Protein AF-A0A2S7TZV4-F1 (afdb_monomer_lite)

Radius of gyration: 16.18 Å; chains: 1; bounding box: 39×23×56 Å

Organism: NCBI:txid1658618

Structure (mmCIF, N/CA/C/O backbone):
data_AF-A0A2S7TZV4-F1
#
_entry.id   AF-A0A2S7TZV4-F1
#
loop_
_atom_site.group_PDB
_atom_site.id
_atom_site.type_symbol
_atom_site.label_atom_id
_atom_site.label_alt_id
_atom_site.label_comp_id
_atom_site.label_asym_id
_atom_site.label_entity_id
_atom_site.label_seq_id
_atom_site.pdbx_PDB_ins_code
_atom_site.Cartn_x
_atom_site.Cartn_y
_atom_site.Cartn_z
_atom_site.occupancy
_atom_site.B_iso_or_equiv
_atom_site.auth_seq_id
_atom_site.auth_comp_id
_atom_site.auth_asym_id
_atom_site.auth_atom_id
_atom_site.pdbx_PDB_model_num
ATOM 1 N N . MET A 1 1 ? -10.895 -9.240 30.218 1.00 36.59 1 MET A N 1
ATOM 2 C CA . MET A 1 1 ? -10.223 -8.275 29.321 1.00 36.59 1 MET A CA 1
ATOM 3 C C . MET A 1 1 ? -8.922 -8.911 28.864 1.00 36.59 1 MET A C 1
ATOM 5 O O . MET A 1 1 ? -8.059 -9.133 29.701 1.00 36.59 1 MET A O 1
ATOM 9 N N . GLN A 1 2 ? -8.810 -9.325 27.600 1.00 41.84 2 GLN A N 1
ATOM 10 C CA . GLN A 1 2 ? -7.549 -9.873 27.093 1.00 41.84 2 GLN A CA 1
ATOM 11 C C . GLN A 1 2 ? -6.643 -8.727 26.650 1.00 41.84 2 GLN A C 1
ATOM 13 O O . GLN A 1 2 ? -7.015 -7.920 25.802 1.00 41.84 2 GLN A O 1
ATOM 18 N N . VAL A 1 3 ? -5.451 -8.666 27.237 1.00 46.09 3 VAL A N 1
ATOM 19 C CA . VAL A 1 3 ? -4.346 -7.852 26.735 1.00 46.09 3 VAL A CA 1
ATOM 20 C C . VAL A 1 3 ? -3.870 -8.473 25.424 1.00 46.09 3 VAL A C 1
ATOM 22 O O . VAL A 1 3 ? -3.096 -9.428 25.409 1.00 46.09 3 VAL A O 1
ATOM 25 N N . VAL A 1 4 ? -4.394 -7.966 24.308 1.00 52.81 4 VAL A N 1
ATOM 26 C CA . VAL A 1 4 ? -3.927 -8.334 22.971 1.00 52.81 4 VAL A CA 1
ATOM 27 C C . VAL A 1 4 ? -2.493 -7.830 22.841 1.00 52.81 4 VAL A C 1
ATOM 29 O O . VAL A 1 4 ? -2.250 -6.626 22.785 1.00 52.81 4 VAL A O 1
ATOM 32 N N . SER A 1 5 ? -1.532 -8.753 22.834 1.00 47.69 5 SER A N 1
ATOM 33 C CA . SER A 1 5 ? -0.132 -8.437 22.561 1.00 47.69 5 SER A CA 1
ATOM 34 C C . SER A 1 5 ? -0.038 -7.798 21.172 1.00 47.69 5 SER A C 1
ATOM 36 O O . SER A 1 5 ? -0.267 -8.460 20.155 1.00 47.69 5 SER A O 1
ATOM 38 N N . MET A 1 6 ? 0.248 -6.493 21.127 1.00 56.16 6 MET A N 1
ATOM 39 C CA . MET A 1 6 ? 0.541 -5.781 19.887 1.00 56.16 6 MET A CA 1
ATOM 40 C C . MET A 1 6 ? 1.869 -6.306 19.347 1.00 56.16 6 MET A C 1
ATOM 42 O O . MET A 1 6 ? 2.939 -5.819 19.713 1.00 56.16 6 MET A O 1
ATOM 46 N N . ARG A 1 7 ? 1.805 -7.309 18.467 1.00 60.53 7 ARG A N 1
ATOM 47 C CA . ARG A 1 7 ? 2.942 -7.640 17.605 1.00 60.53 7 ARG A CA 1
ATOM 48 C C . ARG A 1 7 ? 3.342 -6.382 16.839 1.00 60.53 7 ARG A C 1
ATOM 50 O O . ARG A 1 7 ? 2.497 -5.527 16.547 1.00 60.53 7 ARG A O 1
ATOM 57 N N . LYS A 1 8 ? 4.630 -6.244 16.527 1.00 74.12 8 LYS A N 1
ATOM 58 C CA . LYS A 1 8 ? 5.081 -5.151 15.668 1.00 74.12 8 LYS A CA 1
ATOM 59 C C . LYS A 1 8 ? 4.287 -5.267 14.352 1.00 74.12 8 LYS A C 1
ATOM 61 O O . LYS A 1 8 ? 3.965 -6.353 13.881 1.00 74.12 8 LYS A O 1
ATOM 66 N N . SER A 1 9 ? 3.822 -4.142 13.835 1.00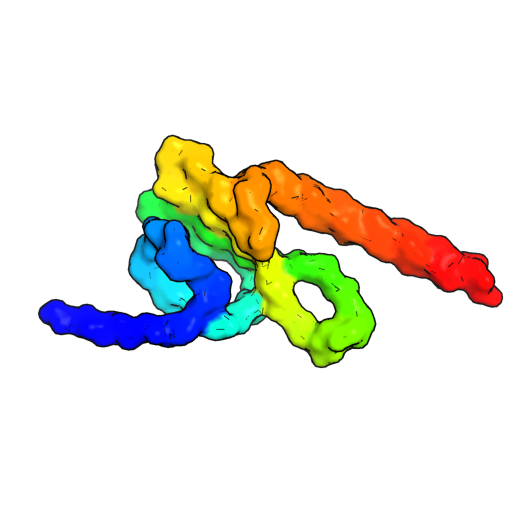 87.06 9 SER A N 1
ATOM 67 C CA . SER A 1 9 ? 2.939 -4.114 12.670 1.00 87.06 9 SER A CA 1
ATOM 68 C C . SER A 1 9 ? 3.465 -3.072 11.709 1.00 87.06 9 SER A C 1
ATOM 70 O O . SER A 1 9 ? 3.912 -2.006 12.135 1.00 87.06 9 SER A O 1
ATOM 72 N N . ILE A 1 10 ? 3.404 -3.379 10.417 1.00 93.62 10 ILE A N 1
ATOM 73 C CA . ILE A 1 10 ? 3.732 -2.420 9.356 1.00 93.62 10 ILE A CA 1
ATOM 74 C C . ILE A 1 10 ? 2.686 -1.305 9.229 1.00 93.62 10 ILE A C 1
ATOM 76 O O . ILE A 1 10 ? 2.947 -0.304 8.571 1.00 93.62 10 ILE A O 1
ATOM 80 N N . ILE A 1 11 ? 1.508 -1.457 9.849 1.00 94.69 11 ILE A N 1
ATOM 81 C CA . ILE A 1 11 ? 0.482 -0.412 9.873 1.00 94.69 11 ILE A CA 1
ATOM 82 C C . ILE A 1 11 ? 0.946 0.721 10.798 1.00 94.69 11 ILE A C 1
ATOM 84 O O . ILE A 1 11 ? 1.146 0.471 11.995 1.00 94.69 11 ILE A O 1
ATOM 88 N N . PRO A 1 12 ? 1.029 1.975 10.311 1.00 94.38 12 PRO A N 1
ATOM 89 C CA . PR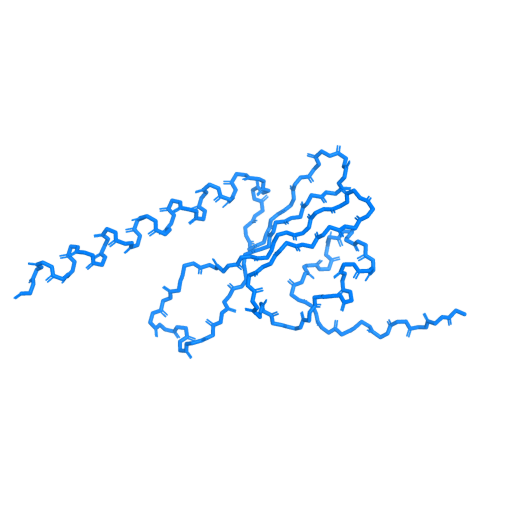O A 1 12 ? 1.383 3.118 11.140 1.00 94.38 12 PRO A CA 1
ATOM 90 C C . PRO A 1 12 ? 0.548 3.201 12.426 1.00 94.38 12 PRO A C 1
ATOM 92 O O . PRO A 1 12 ? -0.676 3.023 12.425 1.00 94.38 12 PRO A O 1
ATOM 95 N N . LYS A 1 13 ? 1.206 3.501 13.551 1.00 91.62 13 LYS A N 1
ATOM 96 C CA . LYS A 1 13 ? 0.535 3.655 14.856 1.00 91.62 13 LYS A CA 1
ATOM 97 C C . LYS A 1 13 ? -0.435 4.841 14.889 1.00 91.62 13 LYS A C 1
ATOM 99 O O . LYS A 1 13 ? -1.378 4.823 15.663 1.00 91.62 13 LYS A O 1
ATOM 104 N N . SER A 1 14 ? -0.225 5.841 14.030 1.00 92.12 14 SER A N 1
ATOM 105 C CA . SER A 1 14 ? -1.089 7.021 13.888 1.00 92.12 14 SER A CA 1
ATOM 106 C C . SER A 1 14 ? -2.424 6.736 13.187 1.00 92.12 14 SER A C 1
ATOM 108 O O . SER A 1 14 ? -3.277 7.621 13.090 1.00 92.12 14 SER A O 1
ATOM 110 N N . TRP A 1 15 ? -2.619 5.533 12.642 1.00 94.44 15 TRP A N 1
ATOM 111 C CA . TRP A 1 15 ? -3.883 5.151 12.020 1.00 94.44 15 TRP A CA 1
ATOM 112 C C . TRP A 1 15 ? -4.800 4.500 13.046 1.00 94.44 15 TRP A C 1
ATOM 114 O O . TRP A 1 15 ? -4.382 3.607 13.778 1.00 94.44 15 TRP A O 1
ATOM 124 N N . ASN A 1 16 ? -6.070 4.888 13.063 1.00 93.00 16 ASN A N 1
ATOM 125 C CA . ASN A 1 16 ? -7.058 4.300 13.960 1.00 93.00 16 ASN A CA 1
ATOM 126 C C . ASN A 1 16 ? -7.711 3.054 13.335 1.00 93.00 16 ASN A C 1
ATOM 128 O O . ASN A 1 16 ? -8.927 2.962 13.276 1.00 93.00 16 ASN A O 1
ATOM 132 N N . VAL A 1 17 ? -6.889 2.142 12.804 1.00 94.06 17 VAL A N 1
ATOM 133 C CA . VAL A 1 17 ? -7.351 0.885 12.190 1.00 94.06 17 VAL A CA 1
ATOM 134 C C . VAL A 1 17 ? -7.885 -0.053 13.266 1.00 94.06 17 VAL A C 1
ATOM 136 O O . VAL A 1 17 ? -7.220 -0.225 14.298 1.00 94.06 17 VAL A O 1
ATOM 139 N N . SER A 1 18 ? -9.012 -0.709 12.987 1.00 93.38 18 SER A N 1
ATOM 140 C CA . SER A 1 18 ? -9.629 -1.709 13.859 1.00 93.38 18 SER A CA 1
ATOM 141 C C . SER A 1 18 ? -8.640 -2.794 14.346 1.00 93.38 18 SER A C 1
ATOM 143 O O . SER A 1 18 ? -7.767 -3.257 13.594 1.00 93.38 18 SER A O 1
ATOM 145 N N . PRO A 1 19 ? -8.755 -3.255 15.611 1.00 92.19 19 PRO A N 1
ATOM 146 C CA . PRO A 1 19 ? -7.883 -4.298 16.157 1.00 92.19 19 PRO A CA 1
ATOM 147 C C . PRO A 1 19 ? -7.902 -5.601 15.348 1.00 92.19 19 PRO A C 1
ATOM 149 O O . PRO A 1 19 ? -6.859 -6.238 15.201 1.00 92.19 19 PRO A O 1
ATOM 152 N N . THR A 1 20 ? -9.054 -5.966 14.779 1.00 91.75 20 THR A N 1
ATOM 153 C CA . THR A 1 20 ? -9.227 -7.171 13.956 1.00 91.75 20 THR A CA 1
ATOM 154 C C . THR A 1 20 ? -8.374 -7.117 12.689 1.00 91.75 20 THR A C 1
ATOM 156 O O . THR A 1 20 ? -7.644 -8.067 12.393 1.00 91.75 20 THR A O 1
ATOM 159 N N . ILE A 1 21 ? -8.364 -5.984 11.975 1.00 94.00 21 ILE A N 1
ATOM 160 C CA . ILE A 1 21 ? -7.478 -5.797 10.816 1.00 94.00 21 ILE A CA 1
ATOM 161 C C . ILE A 1 21 ? -6.013 -5.814 11.260 1.00 94.00 21 ILE A C 1
ATOM 163 O O . ILE A 1 21 ? -5.191 -6.483 10.629 1.00 94.00 21 ILE A O 1
ATOM 167 N N . ARG A 1 22 ? -5.672 -5.138 12.366 1.00 93.12 22 ARG A N 1
ATOM 168 C CA . ARG A 1 22 ? -4.295 -5.121 12.892 1.00 93.12 22 ARG A CA 1
ATOM 169 C C . ARG A 1 22 ? -3.785 -6.519 13.237 1.00 93.12 22 ARG A C 1
ATOM 171 O O . ARG A 1 22 ? -2.643 -6.828 12.922 1.00 93.12 22 ARG A O 1
ATOM 178 N N . GLN A 1 23 ? -4.618 -7.383 13.813 1.00 91.62 23 GLN A N 1
ATOM 179 C CA . GLN A 1 23 ? -4.238 -8.759 14.150 1.00 91.62 23 GLN A CA 1
ATOM 180 C C . GLN A 1 23 ? -3.936 -9.613 12.906 1.00 91.62 23 GLN A C 1
ATOM 182 O O . GLN A 1 23 ? -3.109 -10.524 12.960 1.00 91.62 23 GLN A O 1
ATOM 187 N N . ARG A 1 24 ? -4.562 -9.295 11.766 1.00 91.81 24 ARG A N 1
ATOM 188 C CA . ARG A 1 24 ? -4.355 -9.962 10.466 1.00 91.81 24 ARG A CA 1
ATOM 189 C C . ARG A 1 24 ? -3.137 -9.428 9.696 1.00 91.81 24 ARG A C 1
ATOM 191 O O . ARG A 1 24 ? -2.794 -9.950 8.626 1.00 91.81 24 ARG A O 1
ATOM 198 N N . VAL A 1 25 ? -2.470 -8.390 10.206 1.00 92.50 25 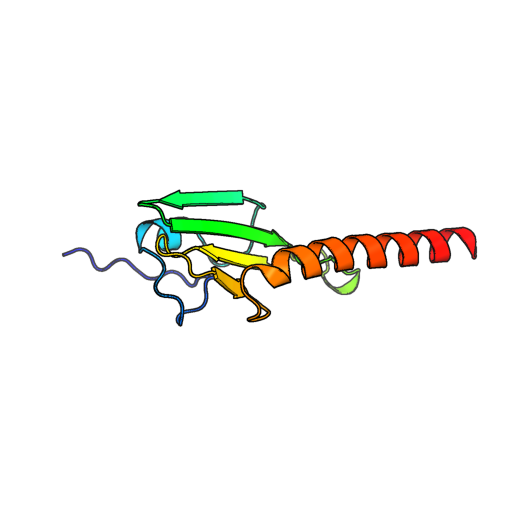VAL A N 1
ATOM 199 C CA . VAL A 1 25 ? -1.276 -7.789 9.598 1.00 92.50 25 VAL A CA 1
ATOM 200 C C . VAL A 1 25 ? -0.074 -7.926 10.525 1.00 92.50 25 VAL A C 1
ATOM 202 O O . VAL A 1 25 ? 0.007 -7.290 11.570 1.00 92.50 25 VAL A O 1
ATOM 205 N N . GLY A 1 26 ? 0.880 -8.758 10.104 1.00 89.69 26 GLY A N 1
ATOM 206 C CA . GLY A 1 26 ? 2.124 -8.992 10.831 1.00 89.69 26 GLY A CA 1
ATOM 207 C C . GLY A 1 26 ? 3.187 -7.902 10.645 1.00 89.69 26 GLY A C 1
ATOM 208 O O . GLY A 1 26 ? 2.910 -6.767 10.252 1.00 89.69 26 GLY A O 1
ATOM 209 N N . GLU A 1 27 ? 4.429 -8.297 10.918 1.00 91.12 27 GLU A N 1
ATOM 210 C CA . GLU A 1 27 ? 5.622 -7.435 10.928 1.00 91.12 27 GLU A CA 1
ATOM 211 C C . GLU A 1 27 ? 6.190 -7.121 9.542 1.00 91.12 27 GLU A C 1
ATOM 213 O O . GLU A 1 27 ? 7.002 -6.209 9.401 1.00 91.12 27 GLU A O 1
ATOM 218 N N . GLU A 1 28 ? 5.747 -7.846 8.518 1.00 91.44 28 GLU A N 1
ATOM 219 C CA . GLU A 1 28 ? 6.231 -7.730 7.147 1.00 91.44 28 GLU A CA 1
ATOM 220 C C . GLU A 1 28 ? 5.070 -7.602 6.157 1.00 91.44 28 GLU A C 1
ATOM 222 O O . GLU A 1 28 ? 3.937 -8.004 6.440 1.00 91.44 28 GLU A O 1
ATOM 227 N N . ALA A 1 29 ? 5.366 -7.090 4.957 1.00 91.88 29 ALA A N 1
ATOM 228 C CA . ALA A 1 29 ? 4.390 -6.955 3.876 1.00 91.88 29 ALA A CA 1
ATOM 229 C C . ALA A 1 29 ? 3.693 -8.296 3.564 1.00 91.88 29 ALA A C 1
ATOM 231 O O . ALA A 1 29 ? 2.469 -8.375 3.417 1.00 91.88 29 ALA A O 1
ATOM 232 N N . GLY A 1 30 ? 4.466 -9.383 3.496 1.00 92.75 30 GLY A N 1
ATOM 233 C CA . GLY A 1 30 ? 3.955 -10.692 3.104 1.00 92.75 30 GLY A CA 1
ATOM 234 C C . GLY A 1 30 ? 3.421 -10.684 1.667 1.00 92.75 30 GLY A C 1
ATOM 235 O O . GLY A 1 30 ? 4.091 -10.207 0.747 1.00 92.75 30 GLY A O 1
ATOM 236 N N . ARG A 1 31 ? 2.231 -11.259 1.456 1.00 94.56 31 ARG A N 1
ATOM 237 C CA . ARG A 1 31 ? 1.529 -11.253 0.160 1.00 94.56 31 ARG A CA 1
ATOM 238 C C . ARG A 1 31 ? 0.641 -10.019 0.030 1.00 94.56 31 ARG A C 1
ATOM 240 O O . ARG A 1 31 ? 0.041 -9.601 1.025 1.00 94.56 31 ARG A O 1
ATOM 247 N N . GLN A 1 32 ? 0.518 -9.515 -1.200 1.00 96.25 32 GLN A N 1
ATOM 248 C CA . GLN A 1 32 ? -0.478 -8.501 -1.534 1.00 96.25 32 GLN A CA 1
ATOM 249 C C . GLN A 1 32 ? -1.873 -9.051 -1.241 1.00 96.25 32 GLN A C 1
ATOM 251 O O . GLN A 1 32 ? -2.167 -10.206 -1.560 1.00 96.25 32 GLN A O 1
ATOM 256 N N . ARG A 1 33 ? -2.702 -8.252 -0.575 1.00 96.69 33 ARG A N 1
ATOM 257 C CA . ARG A 1 33 ? -4.042 -8.669 -0.160 1.00 96.69 33 ARG A CA 1
ATOM 258 C C . ARG A 1 33 ? -4.916 -7.476 0.170 1.00 96.69 33 ARG A C 1
ATOM 260 O O . ARG A 1 33 ? -4.424 -6.400 0.500 1.00 96.69 33 ARG A O 1
ATOM 267 N N . LEU A 1 34 ? -6.215 -7.723 0.139 1.00 97.25 34 LEU A N 1
ATOM 268 C CA . LEU A 1 34 ? -7.236 -6.819 0.633 1.00 97.25 34 LEU A CA 1
ATOM 269 C C . LEU A 1 34 ? -7.848 -7.430 1.896 1.00 97.25 34 LEU A C 1
ATOM 271 O O . LEU A 1 34 ? -8.110 -8.633 1.952 1.00 97.25 34 LEU A O 1
ATOM 275 N N . ILE A 1 35 ? -8.019 -6.609 2.924 1.00 96.75 35 ILE A N 1
ATOM 276 C CA . ILE A 1 35 ? -8.652 -6.970 4.188 1.00 96.75 35 ILE A CA 1
ATOM 277 C C . ILE A 1 35 ? -9.838 -6.030 4.376 1.00 96.75 35 ILE A C 1
ATOM 279 O O . ILE A 1 35 ? -9.651 -4.818 4.402 1.00 96.75 35 ILE A O 1
ATOM 283 N N . THR A 1 36 ? -11.036 -6.586 4.504 1.00 96.56 36 THR A N 1
ATOM 284 C CA . THR A 1 36 ? -12.255 -5.848 4.854 1.00 96.56 36 THR A CA 1
ATOM 285 C C . THR A 1 36 ? -12.736 -6.273 6.228 1.00 96.56 36 THR A C 1
ATOM 287 O O . THR A 1 36 ? -12.751 -7.475 6.500 1.00 96.56 36 THR A O 1
ATOM 290 N N . GLU A 1 37 ? -13.163 -5.317 7.044 1.00 94.94 37 GLU A N 1
ATOM 291 C CA . GLU A 1 37 ? -13.791 -5.563 8.346 1.00 94.94 37 GLU A CA 1
ATOM 292 C C . GLU A 1 37 ? -14.648 -4.349 8.724 1.00 94.94 37 GLU A C 1
ATOM 294 O O . GLU A 1 37 ? -14.165 -3.231 8.593 1.00 94.94 37 GLU A O 1
ATOM 299 N N . ASP A 1 38 ? -15.895 -4.539 9.165 1.00 90.38 38 ASP A N 1
ATOM 300 C CA . ASP A 1 38 ? -16.767 -3.469 9.695 1.00 90.38 38 ASP A CA 1
ATOM 301 C C . ASP A 1 38 ? -16.832 -2.172 8.850 1.00 90.38 38 ASP A C 1
ATOM 303 O O . ASP A 1 38 ? -16.913 -1.063 9.372 1.00 90.38 38 ASP A O 1
ATOM 307 N N . GLY A 1 39 ? -16.791 -2.296 7.519 1.00 93.69 39 GLY A N 1
ATOM 308 C CA . GLY A 1 39 ? -16.801 -1.153 6.591 1.00 93.69 39 GLY A CA 1
ATOM 309 C C . GLY A 1 39 ? -15.432 -0.498 6.354 1.00 93.69 39 GLY A C 1
ATOM 310 O O . GLY A 1 39 ? -15.292 0.287 5.415 1.00 93.69 39 GLY A O 1
ATOM 311 N N . GLU A 1 40 ? -14.404 -0.864 7.120 1.00 97.06 40 GLU A N 1
ATOM 312 C CA . GLU A 1 40 ? -13.011 -0.527 6.835 1.00 97.06 40 GLU A CA 1
ATOM 313 C C . GLU A 1 40 ? -12.453 -1.407 5.707 1.00 97.06 40 GLU A C 1
ATOM 315 O O . GLU A 1 40 ? -12.780 -2.593 5.570 1.00 97.06 40 GLU A O 1
ATOM 320 N N . ILE A 1 41 ? -11.542 -0.837 4.915 1.00 97.19 41 ILE A N 1
ATOM 321 C CA . ILE A 1 41 ? -10.784 -1.573 3.897 1.00 97.19 41 ILE A CA 1
ATOM 322 C C . ILE A 1 41 ? -9.307 -1.254 4.071 1.00 97.19 41 ILE A C 1
ATOM 324 O O . ILE A 1 41 ? -8.906 -0.097 4.014 1.00 97.19 41 ILE A O 1
ATOM 328 N N . LEU A 1 42 ? -8.473 -2.279 4.213 1.00 97.44 42 LEU A N 1
ATOM 329 C CA . LEU A 1 42 ? -7.024 -2.168 4.120 1.00 97.44 42 LEU A CA 1
ATOM 330 C C . LEU A 1 42 ? -6.533 -2.915 2.880 1.00 97.44 42 LEU A C 1
ATOM 332 O O . LEU A 1 42 ? -6.656 -4.136 2.778 1.00 97.44 42 LEU A O 1
ATOM 336 N N . VAL A 1 43 ? -5.922 -2.184 1.957 1.00 97.44 43 VAL A N 1
ATOM 337 C CA . VAL A 1 43 ? -5.221 -2.735 0.799 1.00 97.44 43 VAL A CA 1
ATOM 338 C C . VAL A 1 43 ? -3.728 -2.733 1.099 1.00 97.44 43 VAL A C 1
ATOM 340 O O . VAL A 1 43 ? -3.141 -1.689 1.384 1.00 97.44 43 VAL A O 1
ATOM 343 N N . LEU A 1 44 ? -3.111 -3.908 1.030 1.00 97.38 44 LEU A N 1
ATOM 344 C CA . LEU A 1 44 ? -1.675 -4.097 1.171 1.00 97.38 44 LEU A CA 1
ATOM 345 C C . LEU A 1 44 ? -1.102 -4.470 -0.192 1.00 97.38 44 LEU A C 1
ATOM 347 O O . LEU A 1 44 ? -1.376 -5.552 -0.715 1.00 97.38 44 LEU A O 1
ATOM 351 N N . LEU A 1 45 ? -0.293 -3.575 -0.747 1.00 97.56 45 LEU A N 1
ATOM 352 C CA . LEU A 1 45 ? 0.443 -3.742 -1.997 1.00 97.56 45 LEU A CA 1
ATOM 353 C C . LEU A 1 45 ? 1.953 -3.674 -1.735 1.00 97.56 45 LEU A C 1
ATOM 355 O O . LEU A 1 45 ? 2.391 -3.534 -0.591 1.00 97.56 45 LEU A O 1
ATOM 359 N N . HIS A 1 46 ? 2.747 -3.782 -2.799 1.00 97.12 46 HIS A N 1
ATOM 360 C CA . HIS A 1 46 ? 4.196 -3.609 -2.744 1.00 97.12 46 HIS A CA 1
ATOM 361 C C . HIS A 1 46 ? 4.604 -2.357 -3.507 1.00 97.12 46 HIS A C 1
ATOM 363 O O . HIS A 1 46 ? 4.032 -2.068 -4.564 1.00 97.12 46 HIS A O 1
ATOM 369 N N . THR A 1 47 ? 5.592 -1.635 -2.983 1.00 96.12 47 THR A N 1
ATOM 370 C CA . THR A 1 47 ? 6.283 -0.598 -3.759 1.00 96.12 47 THR A CA 1
ATOM 371 C C . THR A 1 47 ? 7.003 -1.241 -4.947 1.00 96.12 47 THR A C 1
ATOM 373 O O . THR A 1 47 ? 7.168 -2.463 -4.998 1.00 96.12 47 THR A O 1
ATOM 376 N N . VAL A 1 48 ? 7.372 -0.432 -5.942 1.00 95.81 48 VAL A N 1
ATOM 377 C CA . VAL A 1 48 ? 8.107 -0.926 -7.112 1.00 95.81 48 VAL A CA 1
ATOM 378 C C . VAL A 1 48 ? 9.428 -1.537 -6.640 1.00 95.81 48 VAL A C 1
ATOM 380 O O . VAL A 1 48 ? 10.214 -0.817 -6.023 1.00 95.81 48 VAL A O 1
ATOM 383 N N . PRO A 1 49 ? 9.689 -2.825 -6.919 1.00 93.81 49 PRO A N 1
ATOM 384 C CA . PRO A 1 49 ? 10.903 -3.465 -6.452 1.00 93.81 49 PRO A CA 1
ATOM 385 C C . PRO A 1 49 ? 12.130 -2.929 -7.191 1.00 93.81 49 PRO A C 1
ATOM 387 O O . PRO A 1 49 ? 12.094 -2.613 -8.385 1.00 93.81 49 PRO A O 1
ATOM 390 N N . THR A 1 50 ? 13.248 -2.897 -6.484 1.00 90.69 50 THR A N 1
ATOM 391 C CA . THR A 1 50 ? 14.570 -2.560 -6.998 1.00 90.69 50 THR A CA 1
ATOM 392 C C . THR A 1 50 ? 15.521 -3.745 -6.842 1.00 90.69 50 THR A C 1
ATOM 394 O O . THR A 1 50 ? 15.338 -4.623 -5.997 1.00 90.69 50 THR A O 1
ATOM 397 N N . ALA A 1 51 ? 16.600 -3.762 -7.628 1.00 89.38 51 ALA A N 1
ATOM 398 C CA . ALA A 1 51 ? 17.649 -4.772 -7.478 1.00 89.38 51 ALA A CA 1
ATOM 399 C C . ALA A 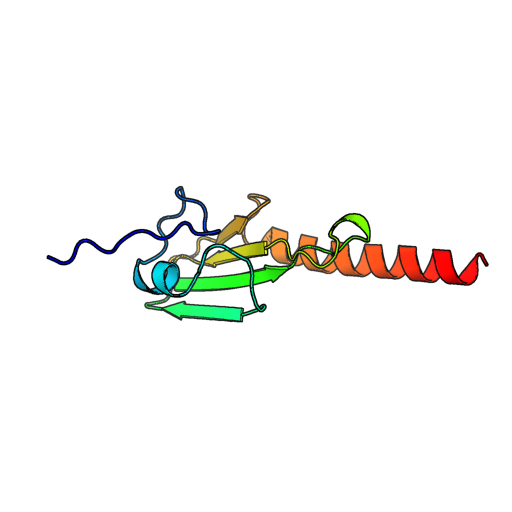1 51 ? 18.318 -4.733 -6.086 1.00 89.38 51 ALA A C 1
ATOM 401 O O . ALA A 1 51 ? 18.871 -5.735 -5.631 1.00 89.38 51 ALA A O 1
ATOM 402 N N . GLN A 1 52 ? 18.253 -3.591 -5.393 1.00 90.25 52 GLN A N 1
ATOM 403 C CA . GLN A 1 52 ? 18.841 -3.403 -4.065 1.00 90.25 52 GLN A CA 1
ATOM 404 C C . GLN A 1 52 ? 18.005 -4.052 -2.956 1.00 90.25 52 GLN A C 1
ATOM 406 O O . GLN A 1 52 ? 18.540 -4.325 -1.881 1.00 90.25 52 GLN A O 1
ATOM 411 N N . ASP A 1 53 ? 16.737 -4.371 -3.224 1.00 90.12 53 ASP A N 1
ATOM 412 C CA . ASP A 1 53 ? 15.820 -4.912 -2.219 1.00 90.12 53 ASP A CA 1
ATOM 413 C C . ASP A 1 53 ? 16.171 -6.350 -1.821 1.00 90.12 53 ASP A C 1
ATOM 415 O O . ASP A 1 53 ? 15.725 -6.832 -0.781 1.00 90.12 53 ASP A O 1
ATOM 419 N N . LYS A 1 54 ? 16.978 -7.060 -2.628 1.00 89.94 54 LYS A N 1
ATOM 420 C CA . LYS A 1 54 ? 17.442 -8.438 -2.358 1.00 89.94 54 LYS A CA 1
ATOM 421 C C . LYS A 1 54 ? 16.299 -9.397 -1.982 1.00 89.94 54 LYS A C 1
ATOM 423 O O . LYS A 1 54 ? 16.437 -10.239 -1.099 1.00 89.94 54 LYS A O 1
ATOM 428 N N . GLY A 1 55 ? 15.148 -9.248 -2.640 1.00 85.88 55 GLY A N 1
ATOM 429 C CA . GLY A 1 55 ? 13.949 -10.060 -2.398 1.00 85.88 55 GLY A CA 1
ATOM 430 C C . GLY A 1 55 ? 13.089 -9.614 -1.209 1.00 85.88 55 GLY A C 1
ATOM 431 O O . GLY A 1 55 ? 12.025 -10.197 -0.980 1.00 85.88 55 GLY A O 1
ATOM 432 N N . ARG A 1 56 ? 13.493 -8.572 -0.472 1.00 90.44 56 ARG A N 1
ATOM 433 C CA . ARG A 1 56 ? 12.655 -7.933 0.544 1.00 90.44 56 ARG A CA 1
ATOM 434 C C . ARG A 1 56 ? 11.499 -7.199 -0.130 1.00 90.44 56 ARG A C 1
ATOM 436 O O . ARG A 1 56 ? 11.675 -6.523 -1.133 1.00 90.44 56 ARG A O 1
ATOM 443 N N . ARG A 1 57 ? 10.303 -7.326 0.443 1.00 93.50 57 ARG A N 1
ATOM 444 C CA . ARG A 1 57 ? 9.098 -6.641 -0.035 1.00 93.50 57 ARG A CA 1
ATOM 445 C C . ARG A 1 57 ? 8.805 -5.455 0.859 1.00 93.50 57 ARG A C 1
ATOM 447 O O . ARG A 1 57 ? 8.534 -5.634 2.049 1.00 93.50 57 ARG A O 1
ATOM 454 N N . GLU A 1 58 ? 8.811 -4.269 0.283 1.00 94.31 58 GLU A N 1
ATOM 455 C CA . GLU A 1 58 ? 8.344 -3.070 0.962 1.00 94.31 58 GLU A CA 1
ATOM 456 C C . GLU A 1 58 ? 6.843 -2.883 0.734 1.00 94.31 58 GLU A C 1
ATOM 458 O O . GLU A 1 58 ? 6.324 -3.107 -0.360 1.00 94.31 58 GLU A O 1
ATOM 463 N N . ALA A 1 59 ? 6.118 -2.535 1.797 1.00 95.50 59 ALA A N 1
ATOM 464 C CA . ALA A 1 59 ? 4.668 -2.417 1.752 1.00 95.50 59 ALA A CA 1
ATOM 465 C C . ALA A 1 59 ? 4.234 -1.025 1.282 1.00 95.50 59 ALA A C 1
ATOM 467 O O . ALA A 1 59 ? 4.729 -0.015 1.776 1.00 95.50 59 ALA A O 1
ATOM 468 N N . ALA A 1 60 ? 3.226 -0.993 0.415 1.00 97.25 60 ALA A N 1
ATOM 469 C CA . ALA A 1 60 ? 2.392 0.174 0.174 1.00 97.25 60 ALA A CA 1
ATOM 470 C C . ALA A 1 60 ? 1.001 -0.109 0.761 1.00 97.25 60 ALA A C 1
ATOM 472 O O . ALA A 1 60 ? 0.304 -1.020 0.309 1.00 97.25 60 ALA A O 1
ATOM 473 N N . LEU A 1 61 ? 0.621 0.623 1.807 1.00 97.81 61 LEU A N 1
ATOM 474 C CA . LEU A 1 61 ? -0.646 0.444 2.514 1.00 97.81 61 LEU A CA 1
ATOM 475 C C . LEU A 1 61 ? -1.628 1.534 2.113 1.00 97.81 61 LEU A C 1
ATOM 477 O O . LEU A 1 61 ? -1.260 2.705 2.086 1.00 97.81 61 LEU A O 1
ATOM 481 N N . PHE A 1 62 ? -2.884 1.155 1.898 1.00 98.00 62 PHE A N 1
ATOM 482 C CA . PHE A 1 62 ? -3.998 2.070 1.668 1.00 98.00 62 PHE A CA 1
ATOM 483 C C . PHE A 1 62 ? -5.141 1.667 2.580 1.00 98.00 62 PHE A C 1
ATOM 485 O O . PHE A 1 62 ? -5.618 0.537 2.501 1.00 98.00 62 PHE A O 1
ATOM 492 N N . TRP A 1 63 ? -5.567 2.567 3.453 1.00 97.75 63 TRP A N 1
ATOM 493 C CA . TRP A 1 63 ? -6.635 2.304 4.403 1.00 97.75 63 TRP A CA 1
ATOM 494 C C . TRP A 1 63 ? -7.789 3.268 4.188 1.00 97.75 63 TRP A C 1
ATOM 496 O O . TRP A 1 63 ? -7.590 4.482 4.177 1.00 97.75 63 TRP A O 1
ATOM 506 N N . TYR A 1 64 ? -8.973 2.700 4.026 1.00 97.50 64 TYR A N 1
ATOM 507 C CA . TYR A 1 64 ? -10.256 3.371 4.055 1.00 97.50 64 TYR A CA 1
ATOM 508 C C . TYR A 1 64 ? -10.908 3.128 5.413 1.00 97.50 64 TYR A C 1
ATOM 510 O O . TYR A 1 64 ? -11.027 1.978 5.839 1.00 97.50 64 TYR A O 1
ATOM 518 N N . ASP A 1 65 ? -11.339 4.198 6.071 1.00 95.25 65 ASP A N 1
ATOM 519 C CA . ASP A 1 65 ? -11.876 4.159 7.436 1.00 95.25 65 ASP A CA 1
ATOM 520 C C . ASP A 1 65 ? -13.382 3.859 7.531 1.00 95.25 65 ASP A C 1
ATOM 522 O O . ASP A 1 65 ? -13.945 3.910 8.620 1.00 95.25 65 ASP A O 1
ATOM 526 N N . GLY A 1 66 ? -14.058 3.600 6.407 1.00 94.50 66 GLY A N 1
ATOM 527 C CA . GLY A 1 66 ? -15.512 3.403 6.378 1.00 94.50 66 GLY A CA 1
ATOM 528 C C . GLY A 1 66 ? -16.336 4.692 6.281 1.00 94.50 66 GLY A C 1
ATOM 529 O O . GLY A 1 66 ? -17.535 4.625 6.025 1.00 94.50 66 GLY A O 1
ATOM 530 N N . GLN A 1 67 ? -15.721 5.868 6.442 1.00 94.00 67 GLN A N 1
ATOM 531 C CA . GLN A 1 67 ? -16.415 7.162 6.523 1.00 94.00 67 GLN A CA 1
ATOM 532 C C . GLN A 1 67 ? -16.101 8.107 5.360 1.00 94.00 67 GLN A C 1
ATOM 534 O O . GLN A 1 67 ? -16.623 9.217 5.300 1.00 94.00 67 GLN A O 1
ATOM 539 N N . GLY A 1 68 ? -15.268 7.679 4.411 1.00 92.19 68 GLY A N 1
ATOM 540 C CA . GLY A 1 68 ? -14.864 8.514 3.275 1.00 92.19 68 GLY A CA 1
ATOM 541 C C . GLY A 1 68 ? -13.373 8.823 3.250 1.00 92.19 68 GLY A C 1
ATOM 542 O O . GLY A 1 68 ? -12.867 9.237 2.204 1.00 92.19 68 GLY A O 1
ATOM 543 N N . ASN A 1 69 ? -12.651 8.592 4.351 1.00 95.38 69 ASN A N 1
ATOM 544 C CA . ASN A 1 69 ? -11.260 9.007 4.449 1.00 95.38 69 ASN A CA 1
ATOM 545 C C . ASN A 1 69 ? -10.323 7.892 4.007 1.00 95.38 69 ASN A C 1
ATOM 547 O O . ASN A 1 69 ? -10.452 6.734 4.401 1.00 95.38 69 ASN A O 1
ATOM 551 N N . TRP A 1 70 ? -9.335 8.281 3.207 1.00 96.94 70 TRP A N 1
ATOM 552 C CA . TRP A 1 70 ? -8.256 7.408 2.773 1.00 96.94 70 TRP A CA 1
ATOM 553 C C . TRP A 1 70 ? -6.939 7.866 3.384 1.00 96.94 70 TRP A C 1
ATOM 555 O O . TRP A 1 70 ? -6.571 9.035 3.278 1.00 96.94 70 TRP A O 1
ATOM 565 N N . LYS A 1 71 ? -6.194 6.929 3.962 1.00 97.44 71 LYS A N 1
ATOM 566 C CA . LYS A 1 71 ? -4.793 7.109 4.350 1.00 97.44 71 LYS A CA 1
ATOM 567 C C . LYS A 1 71 ? -3.911 6.181 3.533 1.00 97.44 71 LYS A C 1
ATOM 569 O O . LYS A 1 71 ? -4.347 5.113 3.108 1.00 97.44 71 LYS A O 1
ATOM 574 N N . SER A 1 72 ? -2.664 6.584 3.335 1.00 97.56 72 SER A N 1
ATOM 575 C CA . SER A 1 72 ? -1.671 5.779 2.631 1.00 97.56 72 SER A CA 1
ATOM 576 C C . SER A 1 72 ? -0.312 5.825 3.322 1.00 97.56 72 SER A C 1
ATOM 578 O O . SER A 1 72 ? -0.016 6.747 4.087 1.00 97.56 72 SER A O 1
ATOM 580 N N . SER A 1 73 ? 0.485 4.786 3.105 1.00 96.50 73 SER A N 1
ATOM 581 C CA . SER A 1 73 ? 1.860 4.654 3.586 1.00 96.50 73 SER A CA 1
ATOM 582 C C . SER A 1 73 ? 2.680 3.941 2.503 1.00 96.50 73 SER A C 1
ATOM 584 O O . SER A 1 73 ? 2.143 3.017 1.890 1.00 96.50 73 SER A O 1
ATOM 586 N N . PRO A 1 74 ? 3.935 4.340 2.225 1.00 92.94 74 PRO A N 1
ATOM 587 C CA . PRO A 1 74 ? 4.753 5.293 2.986 1.00 92.94 74 PRO A CA 1
ATOM 588 C C . PRO A 1 74 ? 4.381 6.773 2.794 1.00 92.94 74 PRO A C 1
ATOM 590 O O . PRO A 1 74 ? 4.631 7.571 3.691 1.00 92.94 74 PRO A O 1
ATOM 593 N N . TYR A 1 75 ? 3.740 7.136 1.683 1.00 92.25 75 TYR A N 1
ATOM 594 C CA . TYR A 1 75 ? 3.352 8.520 1.370 1.00 92.25 75 TYR A CA 1
ATOM 595 C C . TYR A 1 75 ? 1.941 8.844 1.854 1.00 92.25 75 TYR A C 1
ATOM 597 O O . TYR A 1 75 ? 1.101 7.956 1.877 1.00 92.25 75 TYR A O 1
ATOM 605 N N . SER A 1 76 ? 1.644 10.102 2.185 1.00 91.62 76 SER A N 1
ATOM 606 C CA . SER A 1 76 ? 0.398 10.516 2.854 1.00 91.62 76 SER A CA 1
ATOM 607 C C . SER A 1 76 ? -0.714 11.066 1.942 1.00 91.62 76 SER A C 1
ATOM 609 O O . SER A 1 76 ? -1.634 11.701 2.451 1.00 91.62 76 SER A O 1
ATOM 611 N N . GLY A 1 77 ? -0.672 10.848 0.623 1.00 90.94 77 GLY A N 1
ATOM 612 C CA . GLY A 1 77 ? -1.698 11.345 -0.317 1.00 90.94 77 GLY A CA 1
ATOM 613 C C . GLY A 1 77 ? -3.041 10.589 -0.302 1.00 90.94 77 GLY A C 1
ATOM 614 O O . GLY A 1 77 ? -3.971 10.929 -1.033 1.00 90.94 77 GLY A O 1
ATOM 615 N N . GLY A 1 78 ? -3.186 9.550 0.521 1.00 93.75 78 GLY A N 1
ATOM 616 C CA . GLY A 1 78 ? -4.410 8.760 0.618 1.00 93.75 78 GLY A CA 1
ATOM 617 C C . GLY A 1 78 ? -4.690 7.999 -0.678 1.00 93.75 78 GLY A C 1
ATOM 618 O O . GLY A 1 78 ? -3.874 7.205 -1.142 1.00 93.75 78 GLY A O 1
ATOM 619 N N . ARG A 1 79 ? -5.865 8.220 -1.278 1.00 93.31 79 ARG A N 1
ATOM 620 C CA . ARG A 1 79 ? -6.294 7.487 -2.482 1.00 93.31 79 ARG A CA 1
ATOM 621 C C . ARG A 1 79 ? -5.484 7.848 -3.732 1.00 93.31 79 ARG A C 1
ATOM 623 O O . ARG A 1 79 ? -5.345 6.999 -4.612 1.00 93.31 79 ARG A O 1
ATOM 630 N N . SER A 1 80 ? -4.960 9.074 -3.841 1.00 95.62 80 SER A N 1
ATOM 631 C CA . SER A 1 80 ? -4.174 9.489 -5.016 1.00 95.62 80 SER A CA 1
ATOM 632 C C . SER A 1 80 ? -2.889 8.674 -5.160 1.00 95.62 80 SER A C 1
ATOM 634 O O . SER A 1 80 ? -2.498 8.352 -6.281 1.00 95.62 80 SER A O 1
ATOM 636 N N . GLU A 1 81 ? -2.302 8.246 -4.040 1.00 96.81 81 GLU A N 1
ATOM 637 C CA . GLU A 1 81 ? -1.078 7.442 -4.017 1.00 96.81 81 GLU A CA 1
ATOM 638 C C . GLU A 1 81 ? -1.242 6.079 -4.694 1.00 96.81 81 GLU A C 1
ATOM 640 O O . GLU A 1 81 ? -0.265 5.505 -5.166 1.00 96.81 81 GLU A O 1
ATOM 645 N N . LEU A 1 82 ? -2.472 5.566 -4.822 1.00 94.75 82 LEU A N 1
ATOM 646 C CA . LEU A 1 82 ? -2.711 4.326 -5.559 1.00 94.75 82 LEU A CA 1
ATOM 647 C C . LEU A 1 82 ? -2.417 4.519 -7.052 1.00 94.75 82 LEU A C 1
ATOM 649 O O . LEU A 1 82 ? -1.813 3.660 -7.691 1.00 94.75 82 LEU A O 1
ATOM 653 N N . ARG A 1 83 ? -2.804 5.676 -7.602 1.00 95.88 83 ARG A N 1
ATOM 654 C CA . ARG A 1 83 ? -2.488 6.043 -8.986 1.00 95.88 83 ARG A CA 1
ATOM 655 C C . ARG A 1 83 ? -0.993 6.301 -9.144 1.00 95.88 83 ARG A C 1
ATOM 657 O O . ARG A 1 83 ? -0.405 5.814 -10.103 1.00 95.88 83 ARG A O 1
ATOM 664 N N . THR A 1 84 ? -0.377 7.003 -8.192 1.00 97.56 84 THR A N 1
ATOM 665 C CA . THR A 1 84 ? 1.078 7.224 -8.166 1.00 97.56 84 THR A CA 1
ATOM 666 C C . THR A 1 84 ? 1.845 5.902 -8.184 1.00 97.56 84 THR A C 1
ATOM 668 O O . THR A 1 84 ? 2.797 5.758 -8.951 1.00 97.56 84 THR A O 1
ATOM 671 N N . LEU A 1 85 ? 1.405 4.910 -7.405 1.00 97.44 85 LEU A N 1
ATOM 672 C CA . LEU A 1 85 ? 2.016 3.584 -7.371 1.00 97.44 85 LEU A CA 1
ATOM 673 C C . LEU A 1 85 ? 1.950 2.895 -8.740 1.00 97.44 85 LEU A C 1
ATOM 675 O O . LEU A 1 85 ? 2.977 2.447 -9.242 1.00 97.44 85 LEU A O 1
ATOM 679 N N . VAL A 1 86 ? 0.772 2.850 -9.371 1.00 96.69 86 VAL A N 1
ATOM 680 C CA . VAL A 1 86 ? 0.607 2.244 -10.706 1.00 96.69 86 VAL A CA 1
ATOM 681 C C . VAL A 1 86 ? 1.474 2.955 -11.748 1.00 96.69 86 VAL A C 1
ATOM 683 O O . VAL A 1 86 ? 2.185 2.297 -12.506 1.00 96.69 86 VAL A O 1
ATOM 686 N N . ASN A 1 87 ? 1.489 4.289 -11.739 1.00 97.88 87 ASN A N 1
ATOM 687 C CA . ASN A 1 87 ? 2.328 5.080 -12.638 1.00 97.88 87 ASN A CA 1
ATOM 688 C C . ASN A 1 87 ? 3.824 4.802 -12.418 1.00 97.88 87 ASN A C 1
ATOM 690 O O . ASN A 1 87 ? 4.599 4.789 -13.371 1.00 97.88 87 ASN A O 1
ATOM 694 N N . SER A 1 88 ? 4.238 4.552 -11.173 1.00 97.06 88 SER A N 1
ATOM 695 C CA . SER A 1 88 ? 5.631 4.229 -10.842 1.00 97.06 88 SER A CA 1
ATOM 696 C C . SER A 1 88 ? 6.049 2.880 -11.434 1.00 97.06 88 SER A C 1
ATOM 698 O O . SER A 1 88 ? 7.154 2.762 -11.960 1.00 97.06 88 SER A O 1
ATOM 700 N N . TYR A 1 89 ? 5.156 1.882 -11.422 1.00 97.38 89 TYR A N 1
ATOM 701 C CA . TYR A 1 89 ? 5.388 0.610 -12.112 1.00 97.38 89 TYR A CA 1
ATOM 702 C C . TYR A 1 89 ? 5.500 0.798 -13.625 1.00 97.38 89 TYR A C 1
ATOM 704 O O . TYR A 1 89 ? 6.453 0.311 -14.223 1.00 97.38 89 TYR A O 1
ATOM 712 N N . GLN A 1 90 ? 4.567 1.531 -14.241 1.00 97.75 90 GLN A N 1
ATOM 713 C CA . GLN A 1 90 ? 4.598 1.799 -15.685 1.00 97.75 90 GLN A CA 1
ATOM 714 C C . GLN A 1 90 ? 5.894 2.494 -16.105 1.00 97.75 90 GLN A C 1
ATOM 716 O O . GLN A 1 90 ? 6.539 2.074 -17.063 1.00 97.75 90 GLN A O 1
ATOM 721 N N . LYS A 1 91 ? 6.309 3.516 -15.349 1.00 97.44 91 LYS A N 1
ATOM 722 C CA . LYS A 1 91 ? 7.574 4.211 -15.577 1.00 97.44 91 LYS A CA 1
AT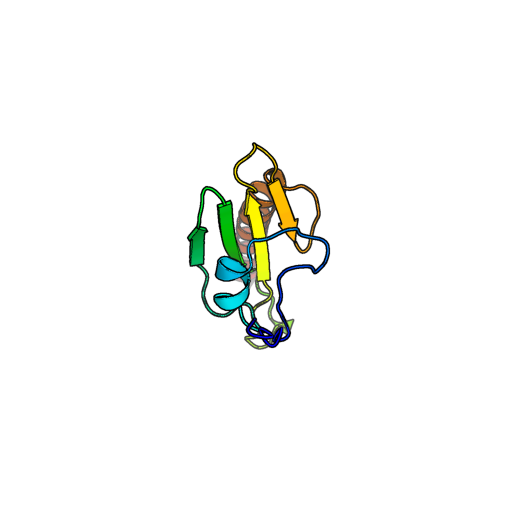OM 723 C C . LYS A 1 91 ? 8.757 3.247 -15.491 1.00 97.44 91 LYS A C 1
ATOM 725 O O . LYS A 1 91 ? 9.601 3.242 -16.380 1.00 97.44 91 LYS A O 1
ATOM 730 N N . ARG A 1 92 ? 8.807 2.418 -14.443 1.00 96.25 92 ARG A N 1
ATOM 731 C CA . ARG A 1 92 ? 9.922 1.491 -14.232 1.00 96.25 92 ARG A CA 1
ATOM 732 C C . ARG A 1 92 ? 10.010 0.415 -15.312 1.00 96.25 92 ARG A C 1
ATOM 734 O O . ARG A 1 92 ? 11.116 0.049 -15.687 1.00 96.25 92 ARG A O 1
ATOM 741 N N . LEU A 1 93 ? 8.873 -0.073 -15.805 1.00 95.50 93 LEU A N 1
ATOM 742 C CA . LEU A 1 93 ? 8.834 -0.999 -16.937 1.00 95.50 93 LEU A CA 1
ATOM 743 C C . LEU A 1 93 ? 9.437 -0.351 -18.187 1.00 95.50 93 LEU A C 1
ATOM 745 O O . LEU A 1 93 ? 10.368 -0.910 -18.749 1.00 95.50 93 LEU A O 1
ATOM 749 N N . GLY A 1 94 ? 9.021 0.872 -18.532 1.00 96.31 94 GLY A N 1
ATOM 750 C CA . GLY A 1 94 ? 9.590 1.589 -19.680 1.00 96.31 94 GLY A CA 1
ATOM 751 C C . GLY A 1 94 ? 11.097 1.855 -19.562 1.00 96.31 94 GLY A C 1
ATOM 752 O O . GLY A 1 94 ? 11.821 1.743 -20.545 1.00 96.31 94 GLY A O 1
ATOM 753 N N . GLU A 1 95 ? 11.598 2.164 -18.361 1.00 94.81 95 GLU A N 1
ATOM 754 C CA . GLU A 1 95 ? 13.043 2.295 -18.110 1.00 94.81 95 GLU A CA 1
ATOM 755 C C . GLU A 1 95 ? 13.799 0.970 -18.313 1.00 94.81 95 GLU A C 1
ATOM 757 O O . GLU A 1 95 ? 14.929 0.975 -18.801 1.00 94.81 95 GLU A O 1
ATOM 762 N N . LEU A 1 96 ? 13.202 -0.156 -17.911 1.00 93.75 96 LEU A N 1
ATOM 763 C CA . LEU A 1 96 ? 13.795 -1.483 -18.080 1.00 93.75 96 LEU A CA 1
ATOM 764 C C . LEU A 1 96 ? 13.806 -1.909 -19.546 1.00 93.75 96 LEU A C 1
ATOM 766 O O . LEU A 1 96 ? 14.841 -2.372 -20.014 1.00 93.75 96 LEU A O 1
ATOM 770 N N . ASP A 1 97 ? 12.705 -1.701 -20.265 1.00 95.88 97 ASP A N 1
ATOM 771 C CA . ASP A 1 97 ? 12.603 -2.024 -21.690 1.00 95.88 97 ASP A CA 1
ATOM 772 C C . ASP A 1 97 ? 13.646 -1.234 -22.496 1.00 95.88 97 ASP A C 1
ATOM 774 O O . ASP A 1 97 ? 14.443 -1.822 -23.224 1.00 95.88 97 ASP A O 1
ATOM 778 N N . ALA A 1 98 ? 13.754 0.079 -22.260 1.00 95.25 98 ALA A N 1
ATOM 779 C CA . ALA A 1 98 ? 14.772 0.914 -22.899 1.00 95.25 98 ALA A CA 1
ATOM 780 C C . ALA A 1 98 ? 16.210 0.467 -22.567 1.00 95.25 98 ALA A C 1
ATOM 782 O O . ALA A 1 98 ? 17.099 0.538 -23.412 1.00 95.25 98 ALA A O 1
ATOM 783 N N . SER A 1 99 ? 16.454 -0.008 -21.339 1.00 93.44 99 SER A N 1
ATOM 784 C CA . SER A 1 99 ? 17.762 -0.543 -20.945 1.00 93.44 99 SER A CA 1
ATOM 785 C C . SER A 1 99 ? 18.091 -1.876 -21.617 1.00 93.44 99 SER A C 1
ATOM 787 O O . SER A 1 99 ? 19.273 -2.181 -21.747 1.00 93.44 99 SER A O 1
ATOM 789 N N . LEU A 1 100 ? 17.089 -2.681 -21.977 1.00 92.88 100 LEU A N 1
ATOM 790 C CA . LEU A 1 100 ? 17.283 -3.951 -22.677 1.00 92.88 100 LEU A CA 1
ATOM 791 C C . LEU A 1 100 ? 17.563 -3.735 -24.167 1.00 92.88 100 LEU A C 1
ATOM 793 O O . LEU A 1 100 ? 18.370 -4.461 -24.732 1.00 92.88 100 LEU A O 1
ATOM 797 N N . GLU A 1 101 ? 16.929 -2.738 -24.787 1.00 92.88 101 GLU A N 1
ATOM 798 C CA . GLU A 1 101 ? 17.120 -2.403 -26.207 1.00 92.88 101 GLU A CA 1
ATOM 799 C C . GLU A 1 101 ? 18.446 -1.683 -26.498 1.00 92.88 101 GLU A C 1
ATOM 801 O O . GLU A 1 101 ? 18.911 -1.670 -27.635 1.00 92.88 101 GLU A O 1
ATOM 806 N N . ALA A 1 102 ? 19.058 -1.071 -25.483 1.00 83.00 102 ALA A N 1
ATOM 807 C CA . ALA A 1 102 ? 20.329 -0.359 -25.609 1.00 83.00 102 ALA A CA 1
ATOM 808 C C . ALA A 1 102 ? 21.578 -1.273 -25.584 1.00 83.00 102 ALA A C 1
ATOM 810 O O . ALA A 1 102 ? 22.698 -0.753 -25.597 1.00 83.00 102 ALA A O 1
ATOM 811 N N . VAL A 1 103 ? 21.395 -2.598 -25.508 1.00 62.16 103 VAL A N 1
ATOM 812 C CA . VAL A 1 103 ? 22.445 -3.638 -25.455 1.00 62.16 103 VAL A CA 1
ATOM 813 C C . VAL A 1 103 ? 22.525 -4.374 -26.785 1.00 62.16 103 VAL A C 1
ATOM 815 O O . VAL A 1 103 ? 23.667 -4.578 -27.256 1.00 62.16 103 VAL A O 1
#

Sequence (103 aa):
MQVVSMRKSIIPKSWNVSPTIRQRVGEEAGRQRLITEDGEILVLLHTVPTAQDKGRREAALFWYDGQGNWKSSPYSGGRSELRTLVNSYQKRLGELDASLEAV

Secondary structure (DSSP, 8-state):
---------SS-TTS---HHHHHT--SS--S-EEEEETTEEEEEEEPPP-GGGTTPPPEEEEEE-SSS-EEEESSS-TTHHHHHHHHHH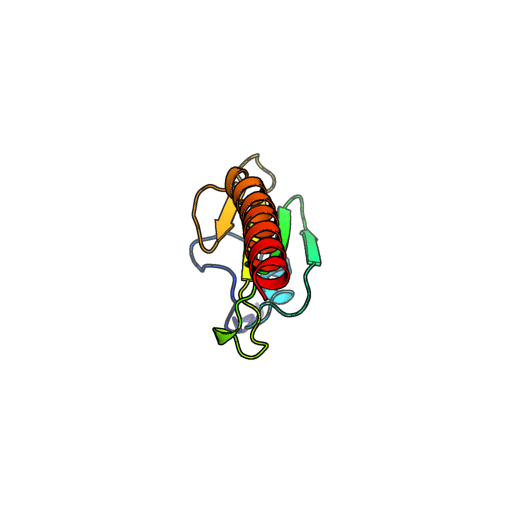HHHHHHHHHHHHT-

Foldseek 3Di:
DDPDPQAQFPPDPPDPDDPVVSVVGHNALPDFDWDDDPQKIKTWDFADDDPVCVPGTDIWIWIDPNPPFIAIPPDGPGPVVVVVRVVNNVVVVVVVVVVVVVD

pLDDT: mean 90.67, std 12.38, range [36.59, 98.0]